Protein AF-0000000072500523 (afdb_homodimer)

Organism: Oesophagostomum dentatum (NCBI:txid61180)

Foldseek 3Di:
DDPVVVLVVLLVVLVVLQVVLVVLLVVLVVLLVVLVVDPVNPDPNSVVSNVVSVVSNVVSCCSNPPVSVVSVD/DDPVVVLVVLLVVLVVLQVVLVVLLVVLVVLLVVLVVDPVNPDPNSVVSNVVSVVSNVVSCCSNPPVSVVSVD

pLDDT: mean 89.93, std 10.04, range [47.94, 98.0]

Sequence (146 aa):
MDPLWKADDQKLAAIIIFVVAFIGFLGNLLVATSTQRFPSMQNSFGILLASQSTAETVLCAIFAFYFSPMVFLMDPLWKADDQKLAAIIIFVVAFIGFLGNLLVATSTQRFPSMQNSFGILLASQSTAETVLCAIFAFYFSPMVFL

Structure (mmCIF, N/CA/C/O backbone):
data_AF-0000000072500523-model_v1
#
loop_
_entity.id
_entity.type
_entity.pdbx_description
1 polymer '7TM GPCR serpentine receptor class x (Srx) domain-containing protein'
#
loop_
_atom_site.group_PDB
_atom_site.id
_atom_site.type_symbol
_atom_site.label_atom_id
_atom_site.label_alt_id
_atom_site.label_comp_id
_atom_site.label_asym_id
_atom_site.label_entity_id
_atom_site.label_seq_id
_atom_site.pdbx_PDB_ins_code
_atom_site.Cartn_x
_atom_site.Cartn_y
_atom_site.Cartn_z
_atom_site.occupancy
_atom_site.B_iso_or_equiv
_atom_site.auth_seq_id
_atom_site.auth_comp_id
_atom_site.auth_asym_id
_atom_site.auth_atom_id
_atom_site.pdbx_PDB_model_num
ATOM 1 N N . MET A 1 1 ? 2.301 -26.766 -20.797 1 47.94 1 MET A N 1
ATOM 2 C CA . MET A 1 1 ? 3.189 -26.031 -19.906 1 47.94 1 MET A CA 1
ATOM 3 C C . MET A 1 1 ? 3.506 -26.844 -18.656 1 47.94 1 MET A C 1
ATOM 5 O O . MET A 1 1 ? 2.6 -27.359 -18 1 47.94 1 MET A O 1
ATOM 9 N N . ASP A 1 2 ? 4.758 -27.156 -18.469 1 59.19 2 ASP A N 1
ATOM 10 C CA . ASP A 1 2 ? 5.254 -28.109 -17.469 1 59.19 2 ASP A CA 1
ATOM 11 C C . ASP A 1 2 ? 4.902 -27.656 -16.062 1 59.19 2 ASP A C 1
ATOM 13 O O . ASP A 1 2 ? 4.984 -26.469 -15.742 1 59.19 2 ASP A O 1
ATOM 17 N N . P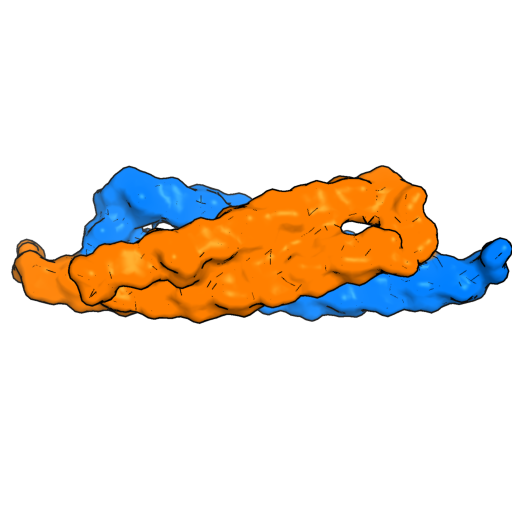RO A 1 3 ? 4.164 -28.547 -15.359 1 65.81 3 PRO A N 1
ATOM 18 C CA . PRO A 1 3 ? 3.799 -28.25 -13.969 1 65.81 3 PRO A CA 1
ATOM 19 C C . PRO A 1 3 ? 4.957 -27.656 -13.172 1 65.81 3 PRO A C 1
ATOM 21 O O . PRO A 1 3 ? 4.734 -26.844 -12.266 1 65.81 3 PRO A O 1
ATOM 24 N N . LEU A 1 4 ? 6.168 -27.984 -13.508 1 59.06 4 LEU A N 1
ATOM 25 C CA . LEU A 1 4 ? 7.348 -27.5 -12.797 1 59.06 4 LEU A CA 1
ATOM 26 C C . LEU A 1 4 ? 7.559 -26.016 -13.055 1 59.06 4 LEU A C 1
ATOM 28 O O . LEU A 1 4 ? 7.957 -25.281 -12.148 1 59.06 4 LEU A O 1
ATOM 32 N N . TRP A 1 5 ? 7.367 -25.516 -14.234 1 61.72 5 TRP A N 1
ATOM 33 C CA . TRP A 1 5 ? 7.484 -24.094 -14.594 1 61.72 5 TRP A CA 1
ATOM 34 C C . TRP A 1 5 ? 6.434 -23.266 -13.859 1 61.72 5 TRP A C 1
ATOM 36 O O . TRP A 1 5 ? 6.727 -22.172 -13.383 1 61.72 5 TRP A O 1
ATOM 46 N N . LYS A 1 6 ? 5.312 -23.922 -13.695 1 71.5 6 LYS A N 1
ATOM 47 C CA . LYS A 1 6 ? 4.234 -23.25 -12.977 1 71.5 6 LYS A CA 1
ATOM 48 C C . LYS A 1 6 ? 4.574 -23.078 -11.5 1 71.5 6 LYS A C 1
ATOM 50 O O . LYS A 1 6 ? 4.332 -22.031 -10.914 1 71.5 6 LYS A O 1
ATOM 55 N N . ALA A 1 7 ? 5.309 -24.141 -11.016 1 76 7 ALA A N 1
ATOM 56 C CA . ALA A 1 7 ? 5.664 -24.062 -9.602 1 76 7 ALA A CA 1
ATOM 57 C C . ALA A 1 7 ? 6.727 -23 -9.352 1 76 7 ALA A C 1
ATOM 59 O O . ALA A 1 7 ? 6.656 -22.266 -8.367 1 76 7 ALA A O 1
ATOM 60 N N . ASP A 1 8 ? 7.656 -22.859 -10.328 1 83.12 8 ASP A N 1
ATOM 61 C CA . ASP A 1 8 ? 8.727 -21.875 -10.195 1 83.12 8 ASP A CA 1
ATOM 62 C C . ASP A 1 8 ? 8.18 -20.453 -10.312 1 83.12 8 ASP A C 1
ATOM 64 O O . ASP A 1 8 ? 8.594 -19.562 -9.57 1 83.12 8 ASP A O 1
ATOM 68 N N . ASP A 1 9 ? 7.23 -20.328 -11.133 1 85 9 ASP A N 1
ATOM 69 C CA . ASP A 1 9 ? 6.605 -19.031 -11.32 1 85 9 ASP A CA 1
ATOM 70 C C . ASP A 1 9 ? 5.824 -18.609 -10.078 1 85 9 ASP A C 1
ATOM 72 O O . ASP A 1 9 ? 5.824 -17.438 -9.703 1 85 9 ASP A O 1
ATOM 76 N N . GLN A 1 10 ? 5.254 -19.656 -9.469 1 85.75 10 GLN A N 1
ATOM 77 C CA . GLN A 1 10 ? 4.48 -19.359 -8.266 1 85.75 10 GLN A CA 1
ATOM 78 C C . GLN A 1 10 ? 5.391 -18.938 -7.117 1 85.75 10 GLN A C 1
ATOM 80 O O . GLN A 1 10 ? 5.051 -18.031 -6.355 1 85.75 10 GLN A O 1
ATOM 85 N N . LYS A 1 11 ? 6.523 -19.594 -7.062 1 90 11 LYS A N 1
ATOM 86 C CA . LYS A 1 11 ? 7.461 -19.266 -5.996 1 90 11 LYS A CA 1
ATOM 87 C C . LYS A 1 11 ? 8.062 -17.875 -6.203 1 90 11 LYS A C 1
ATOM 89 O O . LYS A 1 11 ? 8.227 -17.125 -5.246 1 90 11 LYS A O 1
ATOM 94 N N . LEU A 1 12 ? 8.336 -17.562 -7.398 1 90.94 12 LEU A N 1
ATOM 95 C CA . LEU A 1 12 ? 8.867 -16.234 -7.699 1 90.94 12 LEU A CA 1
ATOM 96 C C . LEU A 1 12 ? 7.836 -15.148 -7.395 1 90.94 12 LEU A C 1
ATOM 98 O O . LEU A 1 12 ? 8.172 -14.117 -6.805 1 90.94 12 LEU A O 1
ATOM 102 N N . ALA A 1 13 ? 6.602 -15.414 -7.754 1 90.25 13 ALA A N 1
ATOM 103 C CA . ALA A 1 13 ? 5.52 -14.477 -7.477 1 90.25 13 ALA A CA 1
ATOM 104 C C . ALA A 1 13 ? 5.344 -14.266 -5.977 1 90.25 13 ALA A C 1
ATOM 106 O O . ALA A 1 13 ? 5.176 -13.141 -5.516 1 90.25 13 ALA A O 1
ATOM 107 N N . ALA A 1 14 ? 5.477 -15.336 -5.277 1 92.31 14 ALA A N 1
ATOM 108 C CA . ALA A 1 14 ? 5.297 -15.258 -3.828 1 92.31 14 ALA A CA 1
ATOM 109 C C . ALA A 1 14 ? 6.406 -14.445 -3.176 1 92.31 14 ALA A C 1
ATOM 111 O O . ALA A 1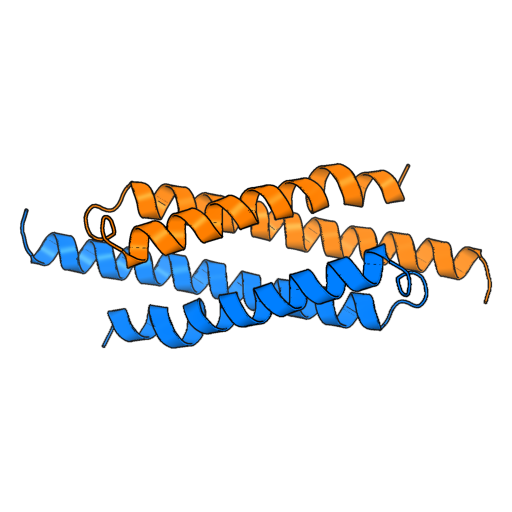 14 ? 6.16 -13.703 -2.221 1 92.31 14 ALA A O 1
ATOM 112 N N . ILE A 1 15 ? 7.605 -14.516 -3.699 1 94.38 15 ILE A N 1
ATOM 113 C CA . ILE A 1 15 ? 8.734 -13.758 -3.164 1 94.38 15 ILE A CA 1
ATOM 114 C C . ILE A 1 15 ? 8.523 -12.266 -3.422 1 94.38 15 ILE A C 1
ATOM 116 O O . ILE A 1 15 ? 8.711 -11.445 -2.525 1 94.38 15 ILE A O 1
ATOM 120 N N . ILE A 1 16 ? 8.117 -11.906 -4.586 1 94.56 16 ILE A N 1
ATOM 121 C CA . ILE A 1 16 ? 7.859 -10.516 -4.945 1 94.56 16 ILE A CA 1
ATOM 122 C C . ILE A 1 16 ? 6.746 -9.945 -4.066 1 94.56 16 ILE A C 1
ATOM 124 O O . ILE A 1 16 ? 6.887 -8.859 -3.502 1 94.56 16 ILE A O 1
ATOM 128 N N . ILE A 1 17 ? 5.727 -10.742 -3.9 1 94.12 17 ILE A N 1
ATOM 129 C CA . ILE A 1 17 ? 4.59 -10.312 -3.094 1 94.12 17 ILE A CA 1
ATOM 130 C C . ILE A 1 17 ? 5.027 -10.125 -1.643 1 94.12 17 ILE A C 1
ATOM 132 O O . ILE A 1 17 ? 4.637 -9.156 -0.988 1 94.12 17 ILE A O 1
ATOM 136 N N . PHE A 1 18 ? 5.859 -11 -1.15 1 95.69 18 PHE A N 1
ATOM 137 C CA . PHE A 1 18 ? 6.312 -10.898 0.232 1 95.69 18 PHE A CA 1
ATOM 138 C C . PHE A 1 18 ? 7.113 -9.625 0.45 1 95.69 18 PHE A C 1
ATOM 140 O O . PHE A 1 18 ? 6.855 -8.875 1.398 1 95.69 18 PHE A O 1
ATOM 147 N N . VAL A 1 19 ? 8.039 -9.344 -0.433 1 96.62 19 VAL A N 1
ATOM 148 C CA . VAL A 1 19 ? 8.93 -8.195 -0.279 1 96.62 19 VAL A CA 1
ATOM 149 C C . VAL A 1 19 ? 8.109 -6.902 -0.344 1 96.62 19 VAL A C 1
ATOM 151 O O . VAL A 1 19 ? 8.242 -6.039 0.526 1 96.62 19 VAL A O 1
ATOM 154 N N . VAL A 1 20 ? 7.211 -6.777 -1.297 1 96.88 20 VAL A N 1
ATOM 155 C CA . VAL A 1 20 ? 6.414 -5.57 -1.497 1 96.88 20 VAL A CA 1
ATOM 156 C C . VAL A 1 20 ? 5.438 -5.398 -0.336 1 96.88 20 VAL A C 1
ATOM 158 O O . VAL A 1 20 ? 5.305 -4.305 0.216 1 96.88 20 VAL A O 1
ATOM 161 N N . ALA A 1 21 ? 4.809 -6.457 0.05 1 97.25 21 ALA A N 1
ATOM 162 C CA . ALA A 1 21 ? 3.826 -6.391 1.131 1 97.25 21 ALA A CA 1
ATOM 163 C C . ALA A 1 21 ? 4.5 -6.078 2.465 1 97.25 21 ALA A C 1
ATOM 165 O O . ALA A 1 21 ? 3.936 -5.367 3.301 1 97.25 21 ALA A O 1
ATOM 166 N N . PHE A 1 22 ? 5.703 -6.598 2.664 1 97.62 22 PHE A N 1
ATOM 167 C CA . PHE A 1 22 ? 6.414 -6.352 3.912 1 97.62 22 PHE A CA 1
ATOM 168 C C . PHE A 1 22 ? 6.828 -4.891 4.023 1 97.62 22 PHE A C 1
ATOM 170 O O . PHE A 1 22 ? 6.629 -4.262 5.066 1 97.62 22 PHE A O 1
ATOM 177 N N . ILE A 1 23 ? 7.309 -4.355 2.951 1 97.19 23 ILE A N 1
ATOM 178 C CA . ILE A 1 23 ? 7.66 -2.938 2.914 1 97.19 23 ILE A CA 1
ATOM 179 C C . ILE A 1 23 ? 6.398 -2.09 3.07 1 97.19 23 ILE A C 1
ATOM 181 O O . ILE A 1 23 ? 6.395 -1.107 3.814 1 97.19 23 ILE A O 1
ATOM 185 N N . GLY A 1 24 ? 5.316 -2.5 2.375 1 97.44 24 GLY A N 1
ATOM 186 C CA . GLY A 1 24 ? 4.043 -1.811 2.502 1 97.44 24 GLY A CA 1
ATOM 187 C C . GLY A 1 24 ? 3.49 -1.834 3.916 1 97.44 24 GLY A C 1
ATOM 188 O O . GLY A 1 24 ? 2.967 -0.829 4.398 1 97.44 24 GLY A O 1
ATOM 189 N N . PHE A 1 25 ? 3.654 -2.932 4.598 1 97.94 25 PHE A N 1
ATOM 190 C CA . PHE A 1 25 ? 3.209 -3.076 5.977 1 97.94 25 PHE A CA 1
ATOM 191 C C . PHE A 1 25 ? 3.896 -2.057 6.879 1 97.94 25 PHE A C 1
ATOM 193 O O . PHE A 1 25 ? 3.232 -1.314 7.605 1 97.94 25 PHE A O 1
ATOM 200 N N . LEU A 1 26 ? 5.191 -1.974 6.734 1 97.75 26 LEU A N 1
ATOM 201 C CA . LEU A 1 26 ? 5.965 -1.052 7.559 1 97.75 26 LEU A CA 1
ATOM 202 C C . LEU A 1 26 ? 5.625 0.396 7.223 1 97.75 26 LEU A C 1
ATOM 204 O O . LEU A 1 26 ? 5.461 1.225 8.117 1 97.75 26 LEU A O 1
ATOM 208 N N . GLY A 1 27 ? 5.523 0.695 5.961 1 97.12 27 GLY A N 1
ATOM 209 C CA . GLY A 1 27 ? 5.215 2.049 5.535 1 97.12 27 GLY A CA 1
ATOM 210 C C . GLY A 1 27 ? 3.846 2.52 5.98 1 97.12 27 GLY A C 1
ATOM 211 O O . GLY A 1 27 ? 3.703 3.629 6.5 1 97.12 27 GLY A O 1
ATOM 212 N N . ASN A 1 28 ? 2.855 1.682 5.797 1 97.62 28 ASN A N 1
ATOM 213 C CA . ASN A 1 28 ? 1.497 2.066 6.164 1 97.62 28 ASN A CA 1
ATOM 214 C C . ASN A 1 28 ? 1.33 2.158 7.676 1 97.62 28 ASN A C 1
ATOM 216 O O . ASN A 1 28 ? 0.577 2.998 8.172 1 97.62 28 ASN A O 1
ATOM 220 N N . LEU A 1 29 ? 2.018 1.302 8.367 1 97.31 29 LEU A N 1
ATOM 221 C CA . LEU A 1 29 ? 2.02 1.397 9.828 1 97.31 29 LEU A CA 1
ATOM 222 C C . LEU A 1 29 ? 2.6 2.732 10.281 1 97.31 29 LEU A C 1
ATOM 224 O O . LEU A 1 29 ? 2.055 3.375 11.18 1 97.31 29 LEU A O 1
ATOM 228 N N . LEU A 1 30 ? 3.654 3.139 9.602 1 96.12 30 LEU A N 1
ATOM 229 C CA . LEU A 1 30 ? 4.281 4.418 9.914 1 96.12 30 LEU A CA 1
ATOM 230 C C . LEU A 1 30 ? 3.328 5.574 9.633 1 96.12 30 LEU A C 1
ATOM 232 O O . LEU A 1 30 ? 3.186 6.48 10.453 1 96.12 30 LEU A O 1
ATOM 236 N N . VAL A 1 31 ? 2.664 5.539 8.547 1 95.69 31 VAL A N 1
ATOM 237 C CA . VAL A 1 31 ? 1.744 6.602 8.156 1 95.69 31 VAL A CA 1
ATOM 238 C C . VAL A 1 31 ? 0.562 6.641 9.125 1 95.69 31 VAL A C 1
ATOM 240 O O . VAL A 1 31 ? 0.177 7.711 9.602 1 95.69 31 VAL A O 1
ATOM 243 N N . ALA A 1 32 ? 0.017 5.504 9.445 1 95.81 32 ALA A N 1
ATOM 244 C CA . ALA A 1 32 ? -1.133 5.426 10.344 1 95.81 32 ALA A CA 1
ATOM 245 C C . ALA A 1 32 ? -0.792 5.984 11.727 1 95.81 32 ALA A C 1
ATOM 247 O O . ALA A 1 32 ? -1.556 6.773 12.289 1 95.81 32 ALA A O 1
ATOM 248 N N . THR A 1 33 ? 0.361 5.641 12.266 1 93.94 33 THR A N 1
ATOM 249 C CA . THR A 1 33 ? 0.756 6.082 13.602 1 93.94 33 THR A CA 1
ATOM 250 C C . THR A 1 33 ? 1.133 7.559 13.594 1 93.94 33 THR A C 1
ATOM 252 O O . THR A 1 33 ? 0.787 8.297 14.523 1 93.94 33 THR A O 1
ATOM 255 N N . SER A 1 34 ? 1.829 8.008 12.523 1 92.38 34 SER A N 1
ATOM 256 C CA . SER A 1 34 ? 2.236 9.406 12.43 1 92.38 34 SER A CA 1
ATOM 257 C C . SER A 1 34 ? 1.027 10.328 12.297 1 92.38 34 SER A C 1
ATOM 259 O O . SER A 1 34 ? 0.997 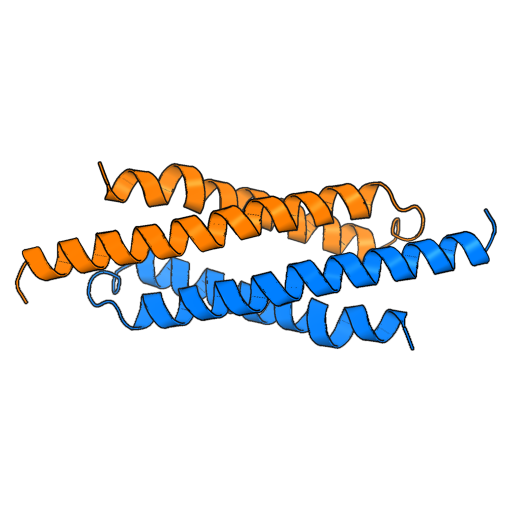11.406 12.891 1 92.38 34 SER A O 1
ATOM 261 N N . THR A 1 35 ? 0.074 9.891 11.516 1 92.5 35 THR A N 1
ATOM 262 C CA . THR A 1 35 ? -1.121 10.695 11.297 1 92.5 35 THR A CA 1
ATOM 263 C C . THR A 1 35 ? -1.873 10.914 12.609 1 92.5 35 THR A C 1
ATOM 265 O O . THR A 1 35 ? -2.395 12 12.859 1 92.5 35 THR A O 1
ATOM 268 N N . GLN A 1 36 ? -1.846 9.953 13.516 1 90.25 36 GLN A N 1
ATOM 269 C CA . GLN A 1 36 ? -2.541 10.039 14.797 1 90.25 36 GLN A CA 1
ATOM 270 C C . GLN A 1 36 ? -1.765 10.898 15.789 1 90.25 36 GLN A C 1
ATOM 272 O O . GLN A 1 36 ? -2.336 11.422 16.75 1 90.25 36 GLN A O 1
ATOM 277 N N . ARG A 1 37 ? -0.515 11.164 15.539 1 89.25 37 ARG A N 1
ATOM 278 C CA . ARG A 1 37 ? 0.353 11.852 16.484 1 89.25 37 ARG A CA 1
ATOM 279 C C . ARG A 1 37 ? 0.472 13.336 16.141 1 89.25 37 ARG A C 1
ATOM 281 O O . ARG A 1 37 ? 0.784 14.156 17 1 89.25 37 ARG A O 1
ATOM 288 N N . PHE A 1 38 ? 0.146 13.711 14.906 1 88.44 38 PHE A N 1
ATOM 289 C CA . PHE A 1 38 ? 0.261 15.102 14.484 1 88.44 38 PHE A CA 1
ATOM 290 C C . PHE A 1 38 ? -1.064 15.836 14.656 1 88.44 38 PHE A C 1
ATOM 292 O O . PHE A 1 38 ? -2.043 15.531 13.977 1 88.44 38 PHE A O 1
ATOM 299 N N . PRO A 1 39 ? -1.111 16.828 15.602 1 87 39 PRO A N 1
ATOM 300 C CA . PRO A 1 39 ? -2.355 17.562 15.844 1 87 39 PRO A CA 1
ATOM 301 C C . PRO A 1 39 ? -2.889 18.234 14.578 1 87 39 PRO A C 1
ATOM 303 O O . PRO A 1 39 ? -4.105 18.359 14.414 1 87 39 PRO A O 1
ATOM 306 N N . SER A 1 40 ? -1.987 18.562 13.688 1 84.62 40 SER A N 1
ATOM 307 C CA . SER A 1 40 ? -2.385 19.234 12.453 1 84.62 40 SER A CA 1
ATOM 308 C C . SER A 1 40 ? -3.09 18.281 11.5 1 84.62 40 SER A C 1
ATOM 310 O O . SER A 1 40 ? -3.719 18.703 10.531 1 84.62 40 SER A O 1
ATOM 312 N N . MET A 1 41 ? -3.008 17.016 11.883 1 87.12 41 MET A N 1
ATOM 313 C CA . MET A 1 41 ? -3.611 16.016 11 1 87.12 41 MET A CA 1
ATOM 314 C C . MET A 1 41 ? -4.914 15.492 11.594 1 87.12 41 MET A C 1
ATOM 316 O O . MET A 1 41 ? -5.43 14.461 11.148 1 87.12 41 MET A O 1
ATOM 320 N N . GLN A 1 42 ? -5.375 16.109 12.664 1 89.12 42 GLN A N 1
ATOM 321 C CA . GLN A 1 42 ? -6.645 15.719 13.266 1 89.12 42 GLN A CA 1
ATOM 322 C C . GLN A 1 42 ? -7.816 16.422 12.594 1 89.12 42 GLN A C 1
ATOM 324 O O . GLN A 1 42 ? -8.578 17.141 13.242 1 89.12 42 GLN A O 1
ATOM 329 N N . ASN A 1 43 ? -7.914 16.281 11.266 1 88.81 43 ASN A N 1
ATOM 330 C CA . ASN A 1 43 ? -8.969 16.797 10.398 1 88.81 43 ASN A CA 1
ATOM 331 C C . ASN A 1 43 ? -9.477 15.719 9.445 1 88.81 43 ASN A C 1
ATOM 333 O O . ASN A 1 43 ? -9.125 14.547 9.586 1 88.81 43 ASN A O 1
ATOM 337 N N . SER A 1 44 ? -10.359 16.062 8.633 1 89.56 44 SER A N 1
ATOM 338 C CA . SER A 1 44 ? -10.992 15.07 7.758 1 89.56 44 SER A CA 1
ATOM 339 C C . SER A 1 44 ? -9.953 14.344 6.91 1 89.56 44 SER A C 1
ATOM 341 O O . SER A 1 44 ? -10.078 13.141 6.676 1 89.56 44 SER A O 1
ATOM 343 N N . PHE A 1 45 ? -8.938 15.078 6.43 1 85.62 45 PHE A N 1
ATOM 344 C CA . PHE A 1 45 ? -7.887 14.477 5.613 1 85.62 45 PHE A CA 1
ATOM 345 C C . PHE A 1 45 ? -7.074 13.477 6.422 1 85.62 45 PHE A C 1
ATOM 347 O O . PHE A 1 45 ? -6.797 12.367 5.953 1 85.62 45 PHE A O 1
ATOM 354 N N . GLY A 1 46 ? -6.742 13.875 7.629 1 90.56 46 GLY A N 1
ATOM 355 C CA . GLY A 1 46 ? -5.98 12.984 8.492 1 90.5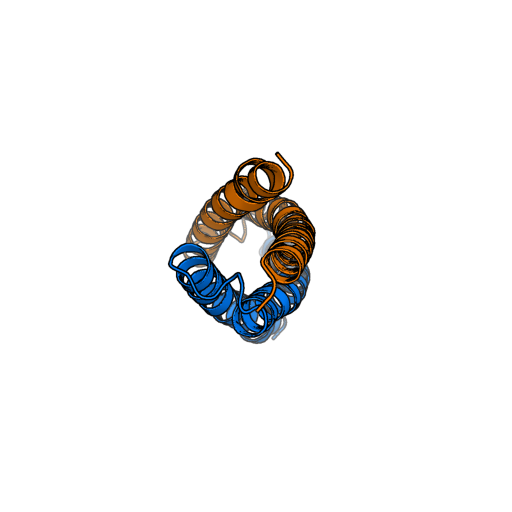6 46 GLY A CA 1
ATOM 356 C C . GLY A 1 46 ? -6.734 11.719 8.859 1 90.56 46 GLY A C 1
ATOM 357 O O . GLY A 1 46 ? -6.156 10.625 8.867 1 90.56 46 GLY A O 1
ATOM 358 N N . ILE A 1 47 ? -8.016 11.844 9.055 1 92.5 47 ILE A N 1
ATOM 359 C CA . ILE A 1 47 ? -8.836 10.695 9.422 1 92.5 47 ILE A CA 1
ATOM 360 C C . ILE A 1 47 ? -8.93 9.727 8.242 1 92.5 47 ILE A C 1
ATOM 362 O O . ILE A 1 47 ? -8.805 8.516 8.414 1 92.5 47 ILE A O 1
ATOM 366 N N . LEU A 1 48 ? -9.125 10.289 7.023 1 91 48 LEU A N 1
ATOM 367 C CA . LEU A 1 48 ? -9.172 9.469 5.82 1 91 48 LEU A CA 1
ATOM 368 C C . LEU A 1 48 ? -7.852 8.742 5.605 1 91 48 LEU A C 1
ATOM 370 O O . LEU A 1 48 ? -7.832 7.539 5.336 1 91 48 LEU A O 1
ATOM 374 N N . LEU A 1 49 ? -6.777 9.453 5.766 1 93.25 49 LEU A N 1
ATOM 375 C CA . LEU A 1 49 ? -5.445 8.891 5.574 1 93.25 49 LEU A CA 1
ATOM 376 C C . LEU A 1 49 ? -5.156 7.805 6.602 1 93.25 49 LEU A C 1
ATOM 378 O O . LEU A 1 49 ? -4.637 6.742 6.258 1 93.25 49 LEU A O 1
ATOM 382 N N . ALA A 1 50 ? -5.543 8.047 7.816 1 94.31 50 ALA A N 1
ATOM 383 C CA . ALA A 1 50 ? -5.332 7.059 8.867 1 94.31 50 ALA A CA 1
ATOM 384 C C . ALA A 1 50 ? -6.152 5.797 8.609 1 94.31 50 ALA A C 1
ATOM 386 O O . ALA A 1 50 ? -5.664 4.684 8.789 1 94.31 50 ALA A O 1
ATOM 387 N N . SER A 1 51 ? -7.363 5.953 8.164 1 95.56 51 SER A N 1
ATOM 388 C CA . SER A 1 51 ? -8.234 4.816 7.875 1 95.56 51 SER A CA 1
ATOM 389 C C . SER A 1 51 ? -7.695 3.994 6.707 1 95.56 51 SER A C 1
ATOM 391 O O . SER A 1 51 ? -7.641 2.764 6.781 1 95.56 51 SER A O 1
ATOM 393 N N . GLN A 1 52 ? -7.27 4.723 5.633 1 93.5 52 GLN A N 1
ATOM 394 C CA . GLN A 1 52 ? -6.727 4.055 4.453 1 93.5 52 GLN A CA 1
ATOM 395 C C . GLN A 1 52 ? -5.43 3.32 4.785 1 93.5 52 GLN A C 1
ATOM 397 O O . GLN A 1 52 ? -5.242 2.17 4.383 1 93.5 52 GLN A O 1
ATOM 402 N N . SER A 1 53 ? -4.598 3.939 5.504 1 96.75 53 SER A N 1
ATOM 403 C CA . SER A 1 53 ? -3.312 3.338 5.852 1 96.75 53 SER A CA 1
ATOM 404 C C . SER A 1 53 ? -3.496 2.146 6.789 1 96.75 53 SER A C 1
ATOM 406 O O . SER A 1 53 ? -2.768 1.157 6.691 1 96.75 53 SER A O 1
ATOM 408 N N . THR A 1 54 ? -4.488 2.188 7.672 1 96.62 54 THR A N 1
ATOM 409 C CA . THR A 1 54 ? -4.781 1.069 8.562 1 96.62 54 THR A CA 1
ATOM 410 C C . THR A 1 54 ? -5.289 -0.134 7.773 1 96.62 54 THR A C 1
ATOM 412 O O . THR A 1 54 ? -4.824 -1.258 7.98 1 96.62 54 THR A O 1
ATOM 415 N N . ALA A 1 55 ? -6.164 0.143 6.879 1 95.94 55 ALA A N 1
ATOM 416 C CA . ALA A 1 55 ? -6.684 -0.932 6.039 1 95.94 55 ALA A CA 1
ATOM 417 C C . ALA A 1 55 ? -5.57 -1.574 5.219 1 95.94 55 ALA A C 1
ATOM 419 O O . ALA A 1 55 ? -5.492 -2.801 5.117 1 95.94 55 ALA A O 1
ATOM 420 N N . GLU A 1 56 ? -4.688 -0.771 4.711 1 96.31 56 GLU A N 1
ATOM 421 C CA . GLU A 1 56 ? -3.588 -1.275 3.896 1 96.31 56 GLU A CA 1
ATOM 422 C C . GLU A 1 56 ? -2.576 -2.041 4.746 1 96.31 56 GLU A C 1
ATOM 424 O O . GLU A 1 56 ? -1.966 -3.004 4.273 1 96.31 56 GLU A O 1
ATOM 429 N N . THR A 1 57 ? -2.402 -1.625 5.984 1 97.5 57 THR A N 1
ATOM 430 C CA . THR A 1 57 ? -1.552 -2.361 6.914 1 97.5 57 THR A CA 1
ATOM 431 C C . THR A 1 57 ? -2.057 -3.789 7.094 1 97.5 57 THR A C 1
ATOM 433 O O . THR A 1 57 ? -1.281 -4.742 7.008 1 97.5 57 THR A O 1
ATOM 436 N N . VAL A 1 58 ? -3.318 -3.932 7.246 1 97.06 58 VAL A N 1
ATOM 437 C CA . VAL A 1 58 ? -3.928 -5.242 7.449 1 97.06 58 VAL A CA 1
ATOM 438 C C . VAL A 1 58 ? -3.793 -6.078 6.18 1 97.06 58 VAL A C 1
ATOM 440 O O . VAL A 1 58 ? -3.396 -7.242 6.234 1 97.06 58 VAL A O 1
ATOM 443 N N . LEU A 1 59 ? -4.031 -5.465 5.051 1 95.56 59 LEU A N 1
ATOM 444 C CA . LEU A 1 59 ? -3.945 -6.168 3.775 1 95.56 59 LEU A CA 1
ATOM 445 C C . LEU A 1 59 ? -2.521 -6.648 3.514 1 95.56 59 LEU A C 1
ATOM 447 O O . LEU A 1 59 ? -2.309 -7.809 3.162 1 95.56 59 LEU A O 1
ATOM 451 N N . CYS A 1 60 ? -1.59 -5.785 3.721 1 97.12 60 CYS A N 1
ATOM 452 C CA . CYS A 1 60 ? -0.187 -6.137 3.527 1 97.12 60 CYS A CA 1
ATOM 453 C C . CYS A 1 60 ? 0.234 -7.25 4.477 1 97.12 60 CYS A C 1
ATOM 455 O O . CYS A 1 60 ? 1.018 -8.125 4.102 1 97.12 60 CYS A O 1
ATOM 457 N N . ALA A 1 61 ? -0.297 -7.242 5.703 1 97.5 61 ALA A N 1
ATOM 458 C CA . ALA A 1 61 ? 0.019 -8.297 6.664 1 97.5 61 ALA A CA 1
ATOM 459 C C . ALA A 1 61 ? -0.495 -9.648 6.18 1 97.5 61 ALA A C 1
ATOM 461 O O . ALA A 1 61 ? 0.214 -10.656 6.266 1 97.5 61 ALA A O 1
ATOM 462 N N . ILE A 1 62 ? -1.658 -9.664 5.637 1 96.06 62 ILE A N 1
ATOM 463 C CA . ILE A 1 62 ? -2.258 -10.898 5.145 1 96.06 62 ILE A CA 1
ATOM 464 C C . ILE A 1 62 ? -1.422 -11.453 3.994 1 96.06 62 ILE A C 1
ATOM 466 O O . ILE A 1 62 ? -1.121 -12.648 3.961 1 96.06 62 ILE A O 1
ATOM 470 N N . PHE A 1 63 ? -0.969 -10.586 3.117 1 95.06 63 PHE A N 1
ATOM 471 C CA . PHE A 1 63 ? -0.194 -11.039 1.97 1 95.06 63 PHE A CA 1
ATOM 472 C C . PHE A 1 63 ? 1.208 -11.461 2.395 1 95.06 63 PHE A C 1
ATOM 474 O O . PHE A 1 63 ? 1.738 -12.461 1.901 1 95.06 63 PHE A O 1
ATOM 481 N N . ALA A 1 64 ? 1.775 -10.766 3.322 1 96.19 64 ALA A N 1
ATOM 482 C CA . ALA A 1 64 ? 3.158 -11.023 3.717 1 96.19 64 ALA A CA 1
ATOM 483 C C . ALA A 1 64 ? 3.254 -12.258 4.609 1 96.19 64 ALA A C 1
ATOM 485 O O . ALA A 1 64 ? 4.152 -13.078 4.441 1 96.19 64 ALA A O 1
ATOM 486 N N . PHE A 1 65 ? 2.283 -12.445 5.484 1 96.5 65 PHE A N 1
ATOM 487 C CA . PHE A 1 65 ? 2.514 -13.414 6.543 1 96.5 65 PHE A CA 1
ATOM 488 C C . PHE A 1 65 ? 1.557 -14.594 6.418 1 96.5 65 PHE A C 1
ATOM 490 O O . PHE A 1 65 ? 1.682 -15.586 7.141 1 96.5 65 PHE A O 1
ATOM 497 N N . TYR A 1 66 ? 0.571 -14.555 5.586 1 93.38 66 TYR A N 1
ATOM 498 C CA . TYR A 1 66 ? -0.349 -15.672 5.395 1 93.38 66 TYR A CA 1
ATOM 499 C C . TYR A 1 66 ? -0.243 -16.234 3.982 1 93.38 66 TYR A C 1
ATOM 501 O O . TYR A 1 66 ? 0.096 -17.406 3.795 1 93.38 66 TYR A O 1
ATOM 509 N N . PHE A 1 67 ? -0.375 -15.398 3.008 1 90.12 67 PHE A N 1
ATOM 510 C CA . PHE A 1 67 ? -0.44 -15.859 1.625 1 90.12 67 PHE A CA 1
ATOM 511 C C . PHE A 1 67 ? 0.936 -16.281 1.133 1 90.12 67 PHE A C 1
ATOM 513 O O . PHE A 1 67 ? 1.099 -17.391 0.622 1 90.12 67 PHE A O 1
ATOM 520 N N . SER A 1 68 ? 1.905 -15.43 1.254 1 92.19 68 SER A N 1
ATOM 521 C CA . SER A 1 68 ? 3.221 -15.711 0.687 1 92.19 68 SER A CA 1
ATOM 522 C C . SER A 1 68 ? 3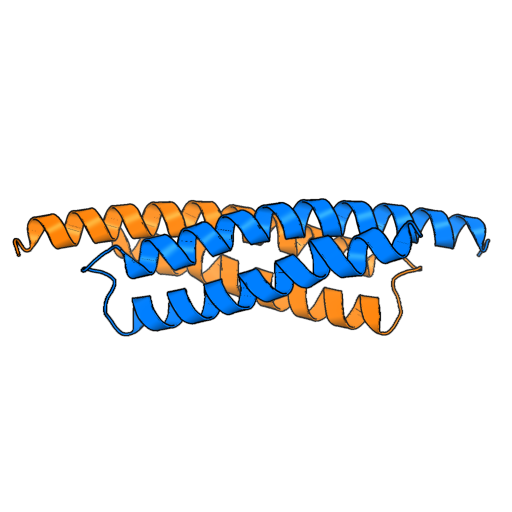.826 -16.969 1.292 1 92.19 68 SER A C 1
ATOM 524 O O . SER A 1 68 ? 4.266 -17.859 0.565 1 92.19 68 SER A O 1
ATOM 526 N N . PRO A 1 69 ? 3.82 -17.203 2.586 1 91.75 69 PRO A N 1
ATOM 527 C CA . PRO A 1 69 ? 4.395 -18.422 3.148 1 91.75 69 PRO A CA 1
ATOM 528 C C . PRO A 1 69 ? 3.648 -19.688 2.711 1 91.75 69 PRO A C 1
ATOM 530 O O . PR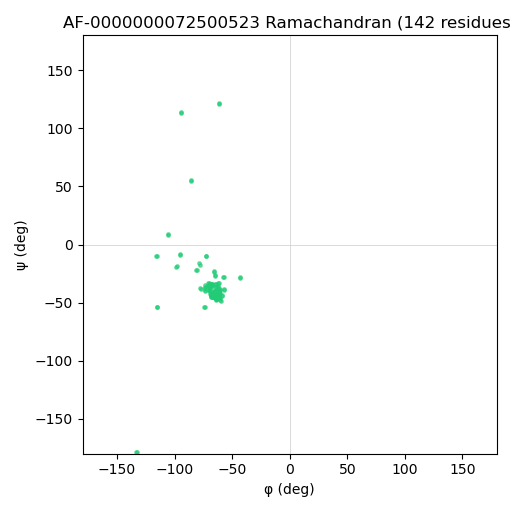O A 1 69 ? 4.238 -20.766 2.641 1 91.75 69 PRO A O 1
ATOM 533 N N . MET A 1 70 ? 2.365 -19.625 2.383 1 89 70 MET A N 1
ATOM 534 C CA . MET A 1 70 ? 1.543 -20.766 1.995 1 89 70 MET A CA 1
ATOM 535 C C . MET A 1 70 ? 2.021 -21.359 0.672 1 89 70 MET A C 1
ATOM 537 O O . MET A 1 70 ? 1.88 -22.562 0.436 1 89 70 MET A O 1
ATOM 541 N N . VAL A 1 71 ? 2.709 -20.562 -0.149 1 85.88 71 VAL A N 1
ATOM 542 C CA . VAL A 1 71 ? 3.186 -21 -1.454 1 85.88 71 VAL A CA 1
ATOM 543 C C . VAL A 1 71 ? 4.469 -21.812 -1.288 1 85.88 71 VAL A C 1
ATOM 545 O O . VAL A 1 71 ? 4.805 -22.641 -2.145 1 85.88 71 VAL A O 1
ATOM 548 N N . PHE A 1 72 ? 5.152 -21.609 -0.168 1 85 72 PHE A N 1
ATOM 549 C CA . PHE A 1 72 ? 6.406 -22.328 0.058 1 85 72 PHE A CA 1
ATOM 550 C C . PHE A 1 72 ? 6.172 -23.594 0.878 1 85 72 PHE A C 1
ATOM 552 O O . PHE A 1 72 ? 7.105 -24.359 1.119 1 85 72 PHE A O 1
ATOM 559 N N . LEU A 1 73 ? 4.934 -23.719 1.399 1 74.56 73 LEU A N 1
ATOM 560 C CA . LEU A 1 73 ? 4.594 -24.953 2.111 1 74.56 73 LEU A CA 1
ATOM 561 C C . LEU A 1 73 ? 4.086 -26.016 1.146 1 74.56 73 LEU A C 1
ATOM 563 O O . LEU A 1 73 ? 3.531 -25.688 0.093 1 74.56 73 LEU A O 1
ATOM 567 N N . MET B 1 1 ? -2.08 26.594 20.578 1 48.28 1 MET B N 1
ATOM 568 C CA . MET B 1 1 ? -1.043 25.953 19.781 1 48.28 1 MET B CA 1
ATOM 569 C C . MET B 1 1 ? -0.682 26.812 18.562 1 48.28 1 MET B C 1
ATOM 571 O O . MET B 1 1 ? -1.566 27.281 17.859 1 48.28 1 MET B O 1
ATOM 575 N N . ASP B 1 2 ? 0.555 27.234 18.469 1 60.31 2 ASP B N 1
ATOM 576 C CA . ASP B 1 2 ? 1.067 28.234 17.531 1 60.31 2 ASP B CA 1
ATOM 577 C C . ASP B 1 2 ? 0.886 27.766 16.094 1 60.31 2 ASP B C 1
ATOM 579 O O . ASP B 1 2 ? 1.114 26.594 15.773 1 60.31 2 ASP B O 1
ATOM 583 N N . PRO B 1 3 ? 0.142 28.594 15.352 1 66.38 3 PRO B N 1
ATOM 584 C CA . PRO B 1 3 ? -0.065 28.266 13.938 1 66.38 3 PRO B CA 1
ATOM 585 C C . PRO B 1 3 ? 1.211 27.797 13.242 1 66.38 3 PRO B C 1
ATOM 587 O O . PRO B 1 3 ? 1.15 26.984 12.32 1 66.38 3 PRO B O 1
ATOM 590 N N . LEU B 1 4 ? 2.348 28.234 13.695 1 60.38 4 LEU B N 1
ATOM 591 C CA . LEU B 1 4 ? 3.631 27.875 13.102 1 60.38 4 LEU B CA 1
ATOM 592 C C . LEU B 1 4 ? 3.949 26.406 13.367 1 60.38 4 LEU B C 1
ATOM 594 O O . LEU B 1 4 ? 4.516 25.719 12.508 1 60.38 4 LEU B O 1
ATOM 598 N N . TRP B 1 5 ? 3.67 25.859 14.531 1 62.69 5 TRP B N 1
ATOM 599 C CA . TRP B 1 5 ? 3.883 24.469 14.883 1 62.69 5 TRP B CA 1
ATOM 600 C C . TRP B 1 5 ? 2.996 23.547 14.047 1 62.69 5 TRP B C 1
ATOM 602 O O . TRP B 1 5 ? 3.436 22.484 13.602 1 62.69 5 TRP B O 1
ATOM 612 N N . LYS B 1 6 ? 1.812 24.094 13.75 1 72.56 6 LYS B N 1
ATOM 613 C CA . LYS B 1 6 ? 0.875 23.344 12.93 1 72.56 6 LYS B CA 1
ATOM 614 C C . LYS B 1 6 ? 1.376 23.219 11.492 1 72.56 6 LYS B C 1
ATOM 616 O O . LYS B 1 6 ? 1.287 22.141 10.891 1 72.56 6 LYS B O 1
ATOM 621 N N . ALA B 1 7 ? 2.078 24.312 11.078 1 76.19 7 ALA B N 1
ATOM 622 C CA . ALA B 1 7 ? 2.578 24.281 9.703 1 76.19 7 ALA B CA 1
ATOM 623 C C . ALA B 1 7 ? 3.752 23.328 9.562 1 76.19 7 ALA B C 1
ATOM 625 O O . ALA B 1 7 ? 3.844 22.594 8.57 1 76.19 7 ALA B O 1
ATOM 626 N N . ASP B 1 8 ? 4.574 23.266 10.617 1 83.38 8 ASP B N 1
ATOM 627 C CA . ASP B 1 8 ? 5.734 22.375 10.594 1 83.38 8 ASP B CA 1
ATOM 628 C C . ASP B 1 8 ? 5.309 20.922 10.664 1 83.38 8 ASP B C 1
ATOM 630 O O . ASP B 1 8 ? 5.875 20.062 9.977 1 83.38 8 ASP B O 1
ATOM 634 N N . ASP B 1 9 ? 4.293 20.719 11.406 1 85.31 9 ASP B N 1
ATOM 635 C CA . ASP B 1 9 ? 3.771 19.359 11.531 1 85.31 9 ASP B CA 1
ATOM 636 C C . ASP B 1 9 ? 3.158 18.875 10.219 1 85.31 9 ASP B C 1
ATOM 638 O O . ASP B 1 9 ? 3.303 17.719 9.852 1 85.31 9 ASP B O 1
ATOM 642 N N . GLN B 1 10 ? 2.539 19.875 9.523 1 85.94 10 GLN B N 1
ATOM 643 C CA . GLN B 1 10 ? 1.921 19.516 8.25 1 85.94 10 GLN B CA 1
ATOM 644 C C . GLN B 1 10 ? 2.977 19.172 7.203 1 85.94 10 GLN B C 1
ATOM 646 O O . GLN B 1 10 ? 2.799 18.25 6.414 1 85.94 10 GLN B O 1
ATOM 651 N N . LYS B 1 11 ? 4.055 19.922 7.258 1 90.06 11 LYS B N 1
ATOM 652 C CA . LYS B 1 11 ? 5.125 19.688 6.293 1 90.06 11 LYS B CA 1
ATOM 653 C C . LYS B 1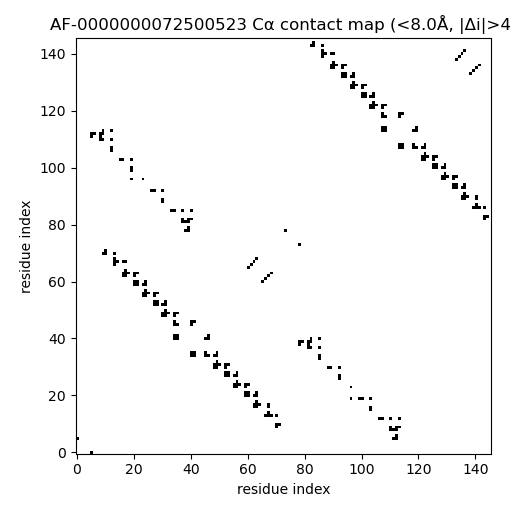 11 ? 5.824 18.359 6.562 1 90.06 11 LYS B C 1
ATOM 655 O O . LYS B 1 11 ? 6.152 17.625 5.629 1 90.06 11 LYS B O 1
ATOM 660 N N . LEU B 1 12 ? 6.004 18.062 7.777 1 91.06 12 LEU B N 1
ATOM 661 C CA . LEU B 1 12 ? 6.625 16.797 8.133 1 91.06 12 LEU B CA 1
ATOM 662 C C . LEU B 1 12 ? 5.734 15.617 7.734 1 91.06 12 LEU B C 1
ATOM 664 O O . LEU B 1 12 ? 6.215 14.633 7.184 1 91.06 12 LEU B O 1
ATOM 668 N N . ALA B 1 13 ? 4.453 15.773 7.977 1 90.5 13 ALA B N 1
ATOM 669 C CA . ALA B 1 13 ? 3.492 14.742 7.598 1 90.5 13 ALA B CA 1
ATOM 670 C C . ALA B 1 13 ? 3.484 14.523 6.086 1 90.5 13 ALA B C 1
ATOM 672 O O . ALA B 1 13 ? 3.463 13.391 5.613 1 90.5 13 ALA B O 1
ATOM 673 N N . ALA B 1 14 ? 3.584 15.609 5.387 1 92.44 14 ALA B N 1
ATOM 674 C CA . ALA B 1 14 ? 3.553 15.523 3.928 1 92.44 14 ALA B CA 1
ATOM 675 C C . ALA B 1 14 ? 4.793 14.812 3.393 1 92.44 14 ALA B C 1
ATOM 677 O O . ALA B 1 14 ? 4.711 14.062 2.42 1 92.44 14 ALA B O 1
ATOM 678 N N . ILE B 1 15 ? 5.945 14.984 4.043 1 94.38 15 ILE B N 1
ATOM 679 C CA . ILE B 1 15 ? 7.18 14.328 3.621 1 94.38 15 ILE B CA 1
ATOM 680 C C . ILE B 1 15 ? 7.074 12.828 3.865 1 94.38 15 ILE B C 1
ATOM 682 O O . ILE B 1 15 ? 7.426 12.023 2.998 1 94.38 15 ILE B O 1
ATOM 686 N N . ILE B 1 16 ? 6.582 12.43 4.98 1 94.62 16 ILE B N 1
ATOM 687 C CA . ILE B 1 16 ? 6.418 11.023 5.324 1 94.62 16 ILE B CA 1
ATOM 688 C C . ILE B 1 16 ? 5.453 10.359 4.34 1 94.62 16 ILE B C 1
ATOM 690 O O . ILE B 1 16 ? 5.746 9.297 3.795 1 94.62 16 ILE B O 1
ATOM 694 N N . ILE B 1 17 ? 4.375 11.062 4.078 1 94.12 17 ILE B N 1
ATOM 695 C CA . ILE B 1 17 ? 3.367 10.531 3.166 1 94.12 17 ILE B CA 1
ATOM 696 C C . ILE B 1 17 ? 3.957 10.398 1.764 1 94.12 17 ILE B C 1
ATOM 698 O O . ILE B 1 17 ? 3.713 9.406 1.075 1 94.12 17 ILE B O 1
ATOM 702 N N . PHE B 1 18 ? 4.758 11.352 1.34 1 95.75 18 PHE B N 1
ATOM 703 C CA . PHE B 1 18 ? 5.348 11.297 0.006 1 95.75 18 PHE B CA 1
ATOM 704 C C . PHE B 1 18 ? 6.27 10.094 -0.128 1 95.75 18 PHE B C 1
ATOM 706 O O . PHE B 1 18 ? 6.168 9.328 -1.092 1 95.75 18 PHE B O 1
ATOM 713 N N . VAL B 1 19 ? 7.133 9.883 0.84 1 96.75 19 VAL B N 1
ATOM 714 C CA . VAL B 1 19 ? 8.125 8.812 0.774 1 96.75 19 VAL B CA 1
ATOM 715 C C . VAL B 1 19 ? 7.422 7.457 0.765 1 96.75 19 VAL B C 1
ATOM 717 O O . VAL B 1 19 ? 7.707 6.609 -0.085 1 96.75 19 VAL B O 1
ATOM 720 N N . VAL B 1 20 ? 6.449 7.25 1.635 1 96.88 20 VAL B N 1
ATOM 721 C CA . VAL B 1 20 ? 5.738 5.98 1.761 1 96.88 20 VAL B CA 1
ATOM 722 C C . VAL B 1 20 ? 4.902 5.73 0.509 1 96.88 20 VAL B C 1
ATOM 724 O O . VAL B 1 20 ? 4.918 4.629 -0.048 1 96.88 20 VAL B O 1
ATOM 727 N N . ALA B 1 21 ? 4.215 6.73 0.056 1 97.31 21 ALA B N 1
ATOM 728 C CA . ALA B 1 21 ? 3.357 6.586 -1.117 1 97.31 21 ALA B CA 1
ATOM 729 C C . ALA B 1 21 ? 4.184 6.336 -2.375 1 97.31 21 ALA B C 1
ATOM 731 O O . ALA B 1 21 ? 3.77 5.582 -3.258 1 97.31 21 ALA B O 1
ATOM 732 N N . PHE B 1 22 ? 5.359 6.965 -2.463 1 97.69 22 PHE B N 1
ATOM 733 C CA . PHE B 1 22 ? 6.211 6.789 -3.633 1 97.69 22 PHE B CA 1
ATOM 734 C C . PHE B 1 22 ? 6.758 5.367 -3.693 1 97.69 22 PHE B C 1
ATOM 736 O O . PHE B 1 22 ? 6.719 4.727 -4.746 1 97.69 22 PHE B O 1
ATOM 743 N N . ILE B 1 23 ? 7.176 4.867 -2.576 1 97.31 23 ILE B N 1
ATOM 744 C CA . ILE B 1 23 ? 7.645 3.486 -2.498 1 97.31 23 ILE B CA 1
ATOM 745 C C . ILE B 1 23 ? 6.48 2.533 -2.771 1 97.31 23 ILE B C 1
ATOM 747 O O . ILE B 1 23 ? 6.633 1.556 -3.508 1 97.31 23 ILE B O 1
ATOM 751 N N . GLY B 1 24 ? 5.312 2.83 -2.191 1 97.5 24 GLY B N 1
ATOM 752 C CA . GLY B 1 24 ? 4.121 2.031 -2.436 1 97.5 24 GLY B CA 1
ATOM 753 C C . GLY B 1 24 ? 3.707 2.008 -3.895 1 97.5 24 GLY B C 1
ATOM 754 O O . GLY B 1 24 ? 3.322 0.962 -4.418 1 97.5 24 GLY B O 1
ATOM 755 N N . PHE B 1 25 ? 3.826 3.133 -4.57 1 98 25 PHE B N 1
ATOM 756 C CA . PHE B 1 25 ? 3.508 3.24 -5.988 1 98 25 PHE B CA 1
ATOM 757 C C . PHE B 1 25 ? 4.367 2.287 -6.809 1 98 25 PHE B C 1
ATOM 759 O O . PHE B 1 25 ? 3.848 1.492 -7.594 1 98 25 PHE B O 1
ATOM 766 N N . LEU B 1 26 ? 5.652 2.312 -6.551 1 97.75 26 LEU B N 1
ATOM 767 C CA . LEU B 1 26 ? 6.582 1.466 -7.289 1 97.75 26 LEU B CA 1
ATOM 768 C C . LEU B 1 26 ? 6.34 -0.007 -6.98 1 97.75 26 LEU B C 1
ATOM 770 O O . LEU B 1 26 ? 6.34 -0.844 -7.887 1 97.75 26 LEU B O 1
ATOM 774 N N . GLY B 1 27 ? 6.141 -0.31 -5.734 1 97.06 27 GLY B N 1
ATOM 775 C CA . GLY B 1 27 ? 5.91 -1.688 -5.332 1 97.06 27 GLY B CA 1
ATOM 776 C C . GLY B 1 27 ? 4.637 -2.275 -5.91 1 97.06 27 GLY B C 1
ATOM 777 O O . GLY B 1 27 ? 4.645 -3.391 -6.434 1 97.06 27 GLY B O 1
ATOM 778 N N . ASN B 1 28 ? 3.564 -1.542 -5.812 1 97.69 28 ASN B N 1
ATOM 779 C CA . ASN B 1 28 ? 2.287 -2.041 -6.309 1 97.69 28 ASN B CA 1
ATOM 780 C C . ASN B 1 28 ? 2.281 -2.145 -7.832 1 97.69 28 ASN B C 1
ATOM 782 O O . ASN B 1 28 ? 1.659 -3.049 -8.398 1 97.69 28 ASN B O 1
ATOM 786 N N . LEU B 1 29 ? 2.949 -1.224 -8.469 1 97.31 29 LEU B N 1
ATOM 787 C CA . LEU B 1 29 ? 3.105 -1.316 -9.922 1 97.31 29 LEU B CA 1
ATOM 788 C C . LEU B 1 29 ? 3.842 -2.594 -10.305 1 97.31 29 LEU B C 1
ATOM 790 O O . LEU B 1 29 ? 3.449 -3.279 -11.25 1 97.31 29 LEU B O 1
ATOM 794 N N . LEU B 1 30 ? 4.863 -2.9 -9.523 1 96.12 30 LEU B N 1
ATOM 795 C CA . LEU B 1 30 ? 5.629 -4.121 -9.766 1 96.12 30 LEU B CA 1
ATOM 796 C C . LEU B 1 30 ? 4.758 -5.355 -9.57 1 96.12 30 LEU B C 1
ATOM 798 O O . LEU B 1 30 ? 4.777 -6.27 -10.398 1 96.12 30 LEU B O 1
ATOM 802 N N . VAL B 1 31 ? 3.984 -5.379 -8.555 1 95.75 31 VAL B N 1
ATOM 803 C CA . VAL B 1 31 ? 3.131 -6.527 -8.25 1 95.75 31 VAL B CA 1
ATOM 804 C C . VAL B 1 31 ? 2.057 -6.668 -9.328 1 95.75 31 VAL B C 1
ATOM 806 O O . VAL B 1 31 ? 1.817 -7.766 -9.836 1 95.75 31 VAL B O 1
ATOM 809 N N . ALA B 1 32 ? 1.447 -5.582 -9.711 1 95.69 32 ALA B N 1
ATOM 810 C CA . ALA B 1 32 ? 0.388 -5.605 -10.719 1 95.69 32 ALA B CA 1
ATOM 811 C C . ALA B 1 32 ? 0.912 -6.125 -12.055 1 95.69 32 ALA B C 1
ATOM 813 O O . ALA B 1 32 ? 0.281 -6.977 -12.688 1 95.69 32 ALA B O 1
ATOM 814 N N . THR B 1 33 ? 2.076 -5.684 -12.484 1 93.88 33 THR B N 1
ATOM 815 C CA . THR B 1 33 ? 2.639 -6.078 -13.773 1 93.88 33 THR B CA 1
ATOM 816 C C . THR B 1 33 ? 3.148 -7.516 -13.719 1 93.88 33 THR B C 1
ATOM 818 O O . THR B 1 33 ? 2.963 -8.281 -14.672 1 93.88 33 THR B O 1
ATOM 821 N N . SER B 1 34 ? 3.779 -7.902 -12.578 1 92.31 34 SER B N 1
ATOM 822 C CA . SER B 1 34 ? 4.301 -9.258 -12.43 1 92.31 34 SER B CA 1
ATOM 823 C C . SER B 1 34 ? 3.17 -10.281 -12.422 1 92.31 34 SER B C 1
ATOM 825 O O . SER B 1 34 ? 3.297 -11.359 -13.008 1 92.31 34 SER B O 1
ATOM 827 N N . THR B 1 35 ? 2.094 -9.93 -11.727 1 92.56 35 THR B N 1
ATOM 828 C CA . THR B 1 35 ? 0.96 -10.844 -11.625 1 92.56 35 THR B CA 1
ATOM 829 C C . THR B 1 35 ? 0.37 -11.117 -13.008 1 92.56 35 THR B C 1
ATOM 831 O O . THR B 1 35 ? -0.017 -12.25 -13.305 1 92.56 35 THR B O 1
ATOM 834 N N . GLN B 1 36 ? 0.401 -10.156 -13.914 1 90 36 GLN B N 1
ATOM 835 C CA . GLN B 1 36 ? -0.15 -10.297 -15.258 1 90 36 GLN B CA 1
ATOM 836 C C . GLN B 1 36 ? 0.794 -11.094 -16.156 1 90 36 GLN B C 1
ATOM 838 O O . GLN B 1 36 ? 0.37 -11.656 -17.156 1 90 36 GLN B O 1
ATOM 843 N N . ARG B 1 37 ? 2.031 -11.234 -15.789 1 89 37 ARG B N 1
ATOM 844 C CA . ARG B 1 37 ? 3.045 -11.844 -16.641 1 89 37 ARG B CA 1
ATOM 845 C C . ARG B 1 37 ? 3.262 -13.312 -16.266 1 89 37 ARG B C 1
ATOM 847 O O . ARG B 1 37 ? 3.734 -14.102 -17.094 1 89 37 ARG B O 1
ATOM 854 N N . PHE B 1 38 ? 2.846 -13.703 -15.086 1 88.31 38 PHE B N 1
ATOM 855 C CA . PHE B 1 38 ? 3.043 -15.078 -14.641 1 88.31 38 PHE B CA 1
ATOM 856 C C . PHE B 1 38 ? 1.813 -15.922 -14.945 1 88.31 38 PHE B C 1
ATOM 858 O O . PHE B 1 38 ? 0.745 -15.703 -14.367 1 88.31 38 PHE B O 1
ATOM 865 N N . PRO B 1 39 ? 1.962 -16.922 -15.867 1 87.06 39 PRO B N 1
ATOM 866 C CA . PRO B 1 39 ? 0.824 -17.766 -16.219 1 87.06 39 PRO B CA 1
ATOM 867 C C . PRO B 1 39 ? 0.228 -18.484 -15.016 1 87.06 39 PRO B C 1
ATOM 869 O O . PRO B 1 39 ? -0.98 -18.734 -14.969 1 87.06 39 PRO B O 1
ATOM 872 N N . SER B 1 40 ? 1.052 -18.734 -14.039 1 84.69 40 SER B N 1
ATOM 873 C CA . SER B 1 40 ? 0.593 -19.438 -12.852 1 84.69 40 SER B CA 1
ATOM 874 C C . SER B 1 40 ? -0.29 -18.547 -11.984 1 84.69 40 SER B C 1
ATOM 876 O O . SER B 1 40 ? -0.973 -19.031 -11.078 1 84.69 40 SER B O 1
ATOM 878 N N . MET B 1 41 ? -0.289 -17.297 -12.359 1 87.12 41 MET B N 1
ATOM 879 C CA . MET B 1 41 ? -1.063 -16.359 -11.555 1 87.12 41 MET B CA 1
ATOM 880 C C . MET B 1 41 ? -2.34 -15.945 -12.273 1 87.12 41 MET B C 1
ATOM 882 O O . MET B 1 41 ? -2.979 -14.961 -11.906 1 87.12 41 MET B O 1
ATOM 886 N N . GLN B 1 42 ? -2.652 -16.609 -13.375 1 89.25 42 GLN B N 1
ATOM 887 C CA . GLN B 1 42 ? -3.891 -16.344 -14.102 1 89.25 42 GLN B CA 1
ATOM 888 C C . GLN B 1 42 ? -5.051 -17.156 -13.523 1 89.25 42 GLN B C 1
ATOM 890 O O . GLN B 1 42 ? -5.668 -17.953 -14.234 1 89.25 42 GLN B O 1
ATOM 895 N N . ASN B 1 43 ? -5.289 -17 -12.234 1 88.69 43 ASN B N 1
ATOM 896 C CA . ASN B 1 43 ? -6.367 -17.594 -11.461 1 88.69 43 ASN B CA 1
ATOM 897 C C . ASN B 1 43 ? -7.055 -16.562 -10.562 1 88.69 43 ASN B C 1
ATOM 899 O O . ASN B 1 43 ? -6.801 -15.367 -10.68 1 88.69 43 ASN B O 1
ATOM 903 N N . SER B 1 44 ? -7.992 -16.984 -9.82 1 89.62 44 SER B N 1
ATOM 904 C CA . SER B 1 44 ? -8.781 -16.062 -9.008 1 89.62 44 SER B CA 1
ATOM 905 C C . SER B 1 44 ? -7.898 -15.25 -8.07 1 89.62 44 SER B C 1
ATOM 907 O O . SER B 1 44 ? -8.148 -14.055 -7.852 1 89.62 44 SER B O 1
ATOM 909 N N . PHE B 1 45 ? -6.867 -15.891 -7.508 1 85.88 45 PHE B N 1
ATOM 910 C CA . PHE B 1 45 ? -5.957 -15.211 -6.602 1 85.88 45 PHE B CA 1
ATOM 911 C C . PHE B 1 45 ? -5.168 -14.133 -7.336 1 85.88 45 PHE B C 1
ATOM 913 O O . PHE B 1 45 ? -5.035 -13.008 -6.844 1 85.88 45 PHE B O 1
ATOM 920 N N . GLY B 1 46 ? -4.695 -14.5 -8.508 1 90.69 46 GLY B N 1
ATOM 921 C CA . GLY B 1 46 ? -3.943 -13.547 -9.305 1 90.69 46 GLY B CA 1
ATOM 922 C C . GLY B 1 46 ? -4.77 -12.344 -9.734 1 90.69 46 G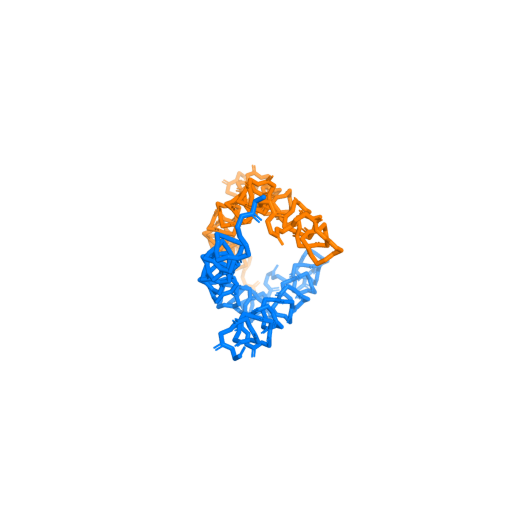LY B C 1
ATOM 923 O O . GLY B 1 46 ? -4.293 -11.211 -9.703 1 90.69 46 GLY B O 1
ATOM 924 N N . ILE B 1 47 ? -6.02 -12.578 -10.039 1 92.56 47 ILE B N 1
ATOM 925 C CA . ILE B 1 47 ? -6.906 -11.508 -10.477 1 92.56 47 ILE B CA 1
ATOM 926 C C . ILE B 1 47 ? -7.191 -10.562 -9.312 1 92.56 47 ILE B C 1
ATOM 928 O O . ILE B 1 47 ? -7.156 -9.344 -9.469 1 92.56 47 ILE B O 1
ATOM 932 N N . LEU B 1 48 ? -7.441 -11.156 -8.125 1 91.12 48 LEU B N 1
ATOM 933 C CA . LEU B 1 48 ? -7.672 -10.352 -6.934 1 91.12 48 LEU B CA 1
ATOM 934 C C . LEU B 1 48 ? -6.441 -9.508 -6.602 1 91.12 48 LEU B C 1
ATOM 936 O O . LEU B 1 48 ? -6.559 -8.312 -6.328 1 91.12 48 LEU B O 1
ATOM 940 N N . LEU B 1 49 ? -5.305 -10.117 -6.668 1 93.25 49 LEU B N 1
ATOM 941 C CA . LEU B 1 49 ? -4.047 -9.445 -6.355 1 93.25 49 LEU B CA 1
ATOM 942 C C . LEU B 1 49 ? -3.764 -8.328 -7.355 1 93.25 49 LEU B C 1
ATOM 944 O O . LEU B 1 49 ? -3.375 -7.223 -6.969 1 93.25 49 LEU B O 1
ATOM 948 N N . ALA B 1 50 ? -4.016 -8.594 -8.586 1 94.19 50 ALA B N 1
ATOM 949 C CA . ALA B 1 50 ? -3.793 -7.586 -9.625 1 94.19 50 ALA B CA 1
ATOM 950 C C . ALA B 1 50 ? -4.746 -6.406 -9.445 1 94.19 50 ALA B C 1
ATOM 952 O O . ALA B 1 50 ? -4.344 -5.25 -9.594 1 94.19 50 ALA B O 1
ATOM 953 N N . SER B 1 51 ? -5.961 -6.668 -9.094 1 95.56 51 SER B N 1
ATOM 954 C CA . SER B 1 51 ? -6.949 -5.617 -8.891 1 95.56 51 SER B CA 1
ATOM 955 C C . SER B 1 51 ? -6.59 -4.754 -7.684 1 95.56 51 SER B C 1
ATOM 957 O O . SER B 1 51 ? -6.633 -3.523 -7.758 1 95.56 51 SER B O 1
ATOM 959 N N . GLN B 1 52 ? -6.195 -5.453 -6.578 1 93.38 52 GLN B N 1
ATOM 960 C CA . GLN B 1 52 ? -5.828 -4.742 -5.359 1 93.38 52 GLN B CA 1
ATOM 961 C C . GLN B 1 52 ? -4.578 -3.896 -5.57 1 93.38 52 GLN B C 1
ATOM 963 O O . GLN B 1 52 ? -4.527 -2.738 -5.152 1 93.38 52 GLN B O 1
ATOM 968 N N . SER B 1 53 ? -3.645 -4.438 -6.23 1 96.81 53 SER B N 1
ATOM 969 C CA . SER B 1 53 ? -2.393 -3.721 -6.461 1 96.81 53 SER B CA 1
ATOM 970 C C . SER B 1 53 ? -2.594 -2.547 -7.414 1 96.81 53 SER B C 1
ATOM 972 O O . SER B 1 53 ? -1.966 -1.498 -7.254 1 96.81 53 SER B O 1
ATOM 974 N N . THR B 1 54 ? -3.49 -2.668 -8.383 1 96.5 54 THR B N 1
ATOM 975 C CA . THR B 1 54 ? -3.793 -1.575 -9.297 1 96.5 54 THR B CA 1
ATOM 976 C C . THR B 1 54 ? -4.473 -0.424 -8.562 1 96.5 54 THR B C 1
ATOM 978 O O . THR B 1 54 ? -4.094 0.737 -8.727 1 96.5 54 THR B O 1
ATOM 981 N N . ALA B 1 55 ? -5.406 -0.789 -7.754 1 95.81 55 ALA B N 1
ATOM 982 C CA . ALA B 1 55 ? -6.094 0.232 -6.969 1 95.81 55 ALA B CA 1
ATOM 983 C C . ALA B 1 55 ? -5.125 0.967 -6.051 1 95.81 55 ALA B C 1
ATOM 985 O O . ALA B 1 55 ? -5.164 2.195 -5.949 1 95.81 55 ALA B O 1
ATOM 986 N N . GLU B 1 56 ? -4.223 0.243 -5.473 1 96.38 56 GLU B N 1
ATOM 987 C CA . GLU B 1 56 ? -3.252 0.838 -4.559 1 96.38 56 GLU B CA 1
ATOM 988 C C . GLU B 1 56 ? -2.238 1.694 -5.312 1 96.38 56 GLU B C 1
ATOM 990 O O . GLU B 1 56 ? -1.762 2.705 -4.793 1 96.38 56 GLU B O 1
ATOM 995 N N . THR B 1 57 ? -1.915 1.299 -6.527 1 97.5 57 THR B N 1
ATOM 996 C CA . THR B 1 57 ? -1.05 2.109 -7.375 1 97.5 57 THR B CA 1
ATOM 997 C C . THR B 1 57 ? -1.66 3.49 -7.609 1 97.5 57 THR B C 1
ATOM 999 O O . THR B 1 57 ? -0.982 4.508 -7.453 1 97.5 57 THR B O 1
ATOM 1002 N N . VAL B 1 58 ? -2.896 3.531 -7.871 1 97.06 58 VAL B N 1
ATOM 1003 C CA . VAL B 1 58 ? -3.6 4.781 -8.141 1 97.06 58 VAL B CA 1
ATOM 1004 C C . VAL B 1 58 ? -3.66 5.625 -6.867 1 97.06 58 VAL B C 1
ATOM 1006 O O . VAL B 1 58 ? -3.365 6.82 -6.895 1 97.06 58 VAL B O 1
ATOM 1009 N N . LEU B 1 59 ? -3.951 4.977 -5.773 1 95.56 59 LEU B N 1
ATOM 1010 C CA . LEU B 1 59 ? -4.051 5.676 -4.496 1 95.56 59 LEU B CA 1
ATOM 1011 C C . LEU B 1 59 ? -2.709 6.277 -4.102 1 95.56 59 LEU B C 1
ATOM 1013 O O . LEU B 1 59 ? -2.635 7.453 -3.732 1 95.56 59 LEU B O 1
ATOM 1017 N N . CYS B 1 60 ? -1.691 5.508 -4.223 1 97.12 60 CYS B N 1
ATOM 1018 C CA . CYS B 1 60 ? -0.35 5.977 -3.893 1 97.12 60 CYS B CA 1
ATOM 1019 C C . CYS B 1 60 ? 0.064 7.129 -4.801 1 97.12 60 CYS B C 1
ATOM 1021 O O . CYS B 1 60 ? 0.728 8.062 -4.355 1 97.12 60 CYS B O 1
ATOM 1023 N N . ALA B 1 61 ? -0.334 7.09 -6.055 1 97.5 61 ALA B N 1
ATOM 1024 C CA . ALA B 1 61 ? -0.019 8.172 -6.984 1 97.5 61 ALA B CA 1
ATOM 1025 C C . ALA B 1 61 ? -0.696 9.469 -6.562 1 97.5 61 ALA B C 1
ATOM 1027 O O . ALA B 1 61 ? -0.074 10.539 -6.586 1 97.5 61 ALA B O 1
ATOM 1028 N N . ILE B 1 62 ? -1.908 9.359 -6.145 1 96 62 ILE B N 1
ATOM 1029 C CA . ILE B 1 62 ? -2.662 10.539 -5.719 1 96 62 ILE B CA 1
ATOM 1030 C C . ILE B 1 62 ? -1.998 11.164 -4.496 1 96 62 ILE B C 1
ATOM 1032 O O . ILE B 1 62 ? -1.811 12.383 -4.438 1 96 62 ILE B O 1
ATOM 1036 N N . PHE B 1 63 ? -1.558 10.344 -3.576 1 95.06 63 PHE B N 1
ATOM 1037 C CA . PHE B 1 63 ? -0.946 10.859 -2.359 1 95.06 63 PHE B CA 1
ATOM 1038 C C . PHE B 1 63 ? 0.448 11.406 -2.643 1 95.06 63 PHE B C 1
ATOM 1040 O O . PHE B 1 63 ? 0.838 12.445 -2.102 1 95.06 63 PHE B O 1
ATOM 1047 N N . ALA B 1 64 ? 1.157 10.773 -3.512 1 96.31 64 ALA B N 1
ATOM 1048 C CA . ALA B 1 64 ? 2.543 11.148 -3.768 1 96.31 64 ALA B CA 1
ATOM 1049 C C . ALA B 1 64 ? 2.615 12.398 -4.645 1 96.31 64 ALA B C 1
ATOM 1051 O O . ALA B 1 64 ? 3.422 13.297 -4.391 1 96.31 64 ALA B O 1
ATOM 1052 N N . PHE B 1 65 ? 1.717 12.508 -5.605 1 96.44 65 PHE B N 1
ATOM 1053 C CA . PHE B 1 65 ? 1.966 13.5 -6.641 1 96.44 65 PHE B CA 1
ATOM 1054 C C . PHE B 1 65 ? 0.896 14.586 -6.613 1 96.44 65 PHE B C 1
ATOM 1056 O O . PHE B 1 65 ? 1.007 15.594 -7.316 1 96.44 65 PHE B O 1
ATOM 1063 N N . TYR B 1 66 ? -0.156 14.445 -5.887 1 93.5 66 TYR B N 1
ATOM 1064 C CA . TYR B 1 66 ? -1.192 15.469 -5.789 1 93.5 66 TYR B CA 1
ATOM 1065 C C . TYR B 1 66 ? -1.272 16.031 -4.375 1 93.5 66 TYR B C 1
ATOM 1067 O O . TYR B 1 66 ? -1.067 17.234 -4.164 1 93.5 66 TYR B O 1
ATOM 1075 N N . PHE B 1 67 ? -1.422 15.172 -3.412 1 90.12 67 PHE B N 1
ATOM 1076 C CA . PHE B 1 67 ? -1.651 15.617 -2.041 1 90.12 67 PHE B CA 1
ATOM 1077 C C . PHE B 1 67 ? -0.372 16.172 -1.432 1 90.12 67 PHE B C 1
ATOM 1079 O O . PHE B 1 67 ? -0.361 17.297 -0.92 1 90.12 67 PHE B O 1
ATOM 1086 N N . SER B 1 68 ? 0.689 15.422 -1.466 1 92.31 68 SER B N 1
ATOM 1087 C CA . SER B 1 68 ? 1.913 15.812 -0.776 1 92.31 68 SER B CA 1
ATOM 1088 C C . SER B 1 68 ? 2.457 17.125 -1.32 1 92.31 68 SER B C 1
ATOM 1090 O O . SER B 1 68 ? 2.744 18.062 -0.556 1 92.31 68 SER B O 1
ATOM 1092 N N . PRO B 1 69 ? 2.553 17.359 -2.615 1 91.62 69 PRO B N 1
ATOM 1093 C CA . PRO B 1 69 ? 3.062 18.641 -3.119 1 91.62 69 PRO B CA 1
ATOM 1094 C C . PRO B 1 69 ? 2.162 19.828 -2.76 1 91.62 69 PRO B C 1
ATOM 1096 O O . PRO B 1 69 ? 2.639 20.953 -2.639 1 91.62 69 PRO B O 1
ATOM 1099 N N . MET B 1 70 ? 0.854 19.641 -2.549 1 89.06 70 MET B N 1
ATOM 1100 C CA . MET B 1 70 ? -0.103 20.688 -2.244 1 89.06 70 MET B CA 1
ATOM 1101 C C . MET B 1 70 ? 0.187 21.312 -0.881 1 89.06 70 MET B C 1
ATOM 1103 O O . MET B 1 70 ? -0.094 22.484 -0.658 1 89.06 70 MET B O 1
ATOM 1107 N N . VAL B 1 71 ? 0.875 20.578 -0.008 1 86.38 71 VAL B N 1
ATOM 1108 C CA . VAL B 1 71 ? 1.178 21.062 1.339 1 86.38 71 VAL B CA 1
ATOM 1109 C C . VAL B 1 71 ? 2.387 21.984 1.298 1 86.38 71 VAL B C 1
ATOM 1111 O O . VAL B 1 71 ? 2.562 22.828 2.184 1 86.38 71 VAL B O 1
ATOM 1114 N N . PHE B 1 72 ? 3.203 21.844 0.25 1 84.88 72 PHE B N 1
ATOM 1115 C CA . PHE B 1 72 ? 4.402 22.672 0.148 1 84.88 72 PHE B CA 1
ATOM 1116 C C . PHE B 1 72 ? 4.137 23.906 -0.701 1 84.88 72 PHE B C 1
ATOM 1118 O O . PHE B 1 72 ? 5.008 24.766 -0.839 1 84.88 72 PHE B O 1
ATOM 1125 N N . LEU B 1 73 ? 2.957 23.938 -1.341 1 74.31 73 LEU B N 1
ATOM 1126 C CA . LEU B 1 73 ? 2.576 25.125 -2.092 1 74.31 73 LEU B CA 1
ATOM 1127 C C . LEU B 1 73 ? 1.863 26.141 -1.194 1 74.31 73 LEU B C 1
ATOM 1129 O O . LEU B 1 73 ? 1.229 25.75 -0.209 1 74.31 73 LEU B O 1
#

Nearest PDB structures (foldseek):
  2ysu-assembly1_B  TM=6.856E-01  e=9.133E+00  Escherichia coli
  7nsu-assembly1_D  TM=6.327E-01  e=8.128E+00  Escherichia coli
  2ysu-assembly1_B  TM=6.843E-01  e=9.133E+00  Escherichia coli
  7nsu-assembly1_D  TM=6.317E-01  e=8.128E+00  Escherichia coli

InterPro domains:
  IPR019430 7TM GPCR, serpentine receptor class x (Srx) [PF10328] (18-73)

Radius of gyration: 17.5 Å; Cα contacts (8 Å, |Δi|>4): 170; chains: 2; bounding box: 20×56×40 Å

Secondary structure (DSSP, 8-state):
--HHHHHHHHHHHHHHHHHHHHHHHHHHHHHHHHHHH-GGG-SHHHHHHHHHHHHHHHHHHHIIIIIHHHHH-/--HHHHHHHHHHHHHHHHHHHHHHHHHHHHHHHHHHH-GGG-SHHHHHHHHHHHHHHHHHHHIIIIIHHHHH-

Solvent-accessible surface area (backbone atoms only — not comparable to full-atom values): 7222 Å² total; per-residue (Å²): 130,60,71,65,60,37,50,52,43,44,48,52,49,30,50,54,45,24,56,41,19,46,52,39,24,55,38,22,46,48,49,25,54,51,33,74,69,33,77,66,28,76,44,74,66,26,51,51,51,28,51,52,22,46,52,44,23,54,51,18,44,46,39,32,71,50,52,26,55,56,68,78,100,132,59,70,66,60,39,50,54,45,44,49,52,50,30,51,53,46,25,55,40,20,47,52,40,23,55,39,22,47,48,49,26,55,51,34,73,68,33,76,64,28,75,44,73,66,26,51,52,50,28,52,52,22,46,54,44,22,53,52,19,44,44,40,32,71,50,53,26,56,56,68,77,98